Protein AF-A0A1W9QR27-F1 (afdb_monomer)

Sequence (46 aa):
MGQQKSWYAIYSKSRSEKRVFEELKSAGIESYLPLIKVLKQWSDRK

Solvent-accessible surface area (backbone atoms only — not comparable to full-atom values): 3488 Å² total; per-residue (Å²): 134,84,84,78,88,76,90,78,92,78,90,67,60,88,9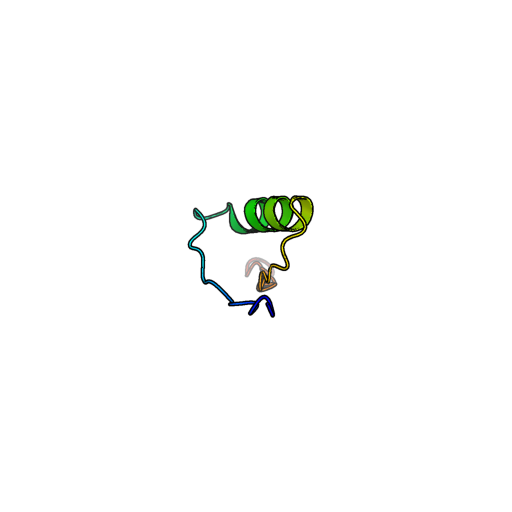3,37,57,67,58,53,52,51,52,36,50,73,71,72,43,95,78,86,80,90,77,80,85,73,83,83,75,71,90,85,72,131

Secondary structure (DSSP, 8-state):
----------PPPTT-HHHHHHHHHHTT--------------S---

Foldseek 3Di:
DDDDDDDDDDDDDPPCLVVVVVVCVVVVHDDDDPDDPDDPDDPPDD

Structure (mmCIF, N/CA/C/O backbone):
data_AF-A0A1W9QR27-F1
#
_entry.id   AF-A0A1W9QR27-F1
#
loop_
_atom_site.group_PDB
_atom_site.id
_atom_site.type_symbol
_atom_site.label_atom_id
_atom_site.label_alt_id
_atom_site.label_comp_id
_atom_site.label_asym_id
_atom_site.label_entity_id
_atom_site.label_seq_id
_atom_site.pdbx_PDB_ins_code
_atom_site.Cartn_x
_atom_site.Cartn_y
_atom_site.Cartn_z
_atom_site.occupancy
_atom_site.B_iso_or_equiv
_atom_site.auth_seq_id
_atom_site.auth_comp_id
_atom_site.auth_asym_id
_atom_site.auth_atom_id
_atom_site.pdbx_PDB_model_num
ATOM 1 N N . MET A 1 1 ? -12.562 -8.150 25.983 1.00 46.25 1 MET A N 1
ATOM 2 C CA . MET A 1 1 ? -12.741 -8.615 24.590 1.00 46.25 1 MET A CA 1
ATOM 3 C C . MET A 1 1 ? -11.475 -8.273 23.821 1.00 46.25 1 MET A C 1
ATOM 5 O O . MET A 1 1 ? -11.268 -7.108 23.510 1.00 46.25 1 MET A O 1
ATOM 9 N N . GLY A 1 2 ? -10.572 -9.239 23.637 1.00 59.25 2 GLY A N 1
ATOM 10 C CA . GLY A 1 2 ? -9.309 -9.002 22.934 1.00 59.25 2 GLY A CA 1
ATOM 11 C C . GLY A 1 2 ? -9.564 -8.845 21.439 1.00 59.25 2 GLY A C 1
ATOM 12 O O . GLY A 1 2 ? -10.111 -9.751 20.819 1.00 59.25 2 GLY A O 1
ATOM 13 N N . GLN A 1 3 ? -9.212 -7.696 20.868 1.00 67.56 3 GLN A N 1
ATOM 14 C CA . GLN A 1 3 ? -9.279 -7.501 19.422 1.00 67.56 3 GLN A CA 1
ATOM 15 C C . GLN A 1 3 ? -8.151 -8.302 18.771 1.00 67.56 3 GLN A C 1
ATOM 17 O O . GLN A 1 3 ? -6.972 -7.986 18.929 1.00 67.56 3 GLN A O 1
ATOM 22 N N . GLN A 1 4 ? -8.517 -9.369 18.065 1.00 77.31 4 GLN A N 1
ATOM 23 C CA . GLN A 1 4 ? -7.590 -10.169 17.276 1.00 77.31 4 GLN A CA 1
ATOM 24 C C . GLN A 1 4 ? -7.264 -9.405 15.988 1.00 77.31 4 GLN A C 1
ATOM 26 O O . GLN A 1 4 ? -8.098 -9.291 15.089 1.00 77.31 4 GLN A O 1
ATOM 31 N N . LYS A 1 5 ? -6.051 -8.850 15.904 1.00 75.75 5 LYS A N 1
ATOM 32 C CA . LYS A 1 5 ? -5.546 -8.260 14.660 1.00 75.75 5 LYS A CA 1
ATOM 33 C C . LYS A 1 5 ? -5.358 -9.384 13.637 1.00 75.75 5 LYS A C 1
ATOM 35 O O . LYS A 1 5 ? -4.521 -10.259 13.834 1.00 75.75 5 LYS A O 1
ATOM 40 N N . SER A 1 6 ? -6.147 -9.353 12.567 1.00 83.12 6 SER A N 1
ATOM 41 C CA . SER A 1 6 ? -6.026 -10.270 11.430 1.00 83.12 6 SER A CA 1
ATOM 42 C C . SER A 1 6 ? -5.425 -9.525 10.244 1.00 83.12 6 SER A C 1
ATOM 44 O O . SER A 1 6 ? -5.800 -8.384 9.976 1.00 83.12 6 SER A O 1
ATOM 46 N N . TRP A 1 7 ? -4.484 -10.160 9.548 1.00 85.44 7 TRP A N 1
ATOM 47 C CA . TRP A 1 7 ? -3.909 -9.620 8.319 1.00 85.44 7 TRP A CA 1
ATOM 48 C C . TRP A 1 7 ? -4.795 -9.977 7.128 1.00 85.44 7 TRP A C 1
ATOM 50 O O . TRP A 1 7 ? -5.227 -11.120 6.995 1.00 85.44 7 TRP A O 1
ATOM 60 N N . TYR A 1 8 ? -5.029 -9.004 6.249 1.00 83.88 8 TYR A N 1
ATOM 61 C CA . TYR A 1 8 ? -5.845 -9.169 5.049 1.00 83.88 8 TYR A CA 1
ATOM 62 C C . TYR A 1 8 ? -5.029 -8.819 3.805 1.00 83.88 8 TYR A C 1
ATOM 64 O O . TYR A 1 8 ? -4.326 -7.809 3.779 1.00 83.88 8 TYR A O 1
ATOM 72 N N . ALA A 1 9 ? -5.143 -9.644 2.763 1.00 84.94 9 ALA A N 1
ATOM 73 C CA . ALA A 1 9 ? -4.607 -9.329 1.446 1.00 84.94 9 ALA A CA 1
ATOM 74 C C . ALA A 1 9 ? -5.645 -8.522 0.658 1.00 84.94 9 ALA A C 1
ATOM 76 O O . ALA A 1 9 ? -6.794 -8.940 0.524 1.00 84.94 9 ALA A O 1
ATOM 77 N N . ILE A 1 10 ? -5.237 -7.369 0.131 1.00 82.06 10 ILE A N 1
ATOM 78 C CA . ILE A 1 10 ? -6.081 -6.498 -0.690 1.00 82.06 10 ILE A CA 1
ATOM 79 C C . ILE A 1 10 ? -5.491 -6.371 -2.089 1.00 82.06 10 ILE A C 1
ATOM 81 O O . ILE A 1 10 ? -4.290 -6.167 -2.262 1.00 82.06 10 ILE A O 1
ATOM 85 N N . TYR A 1 11 ? -6.353 -6.462 -3.096 1.00 81.81 11 TY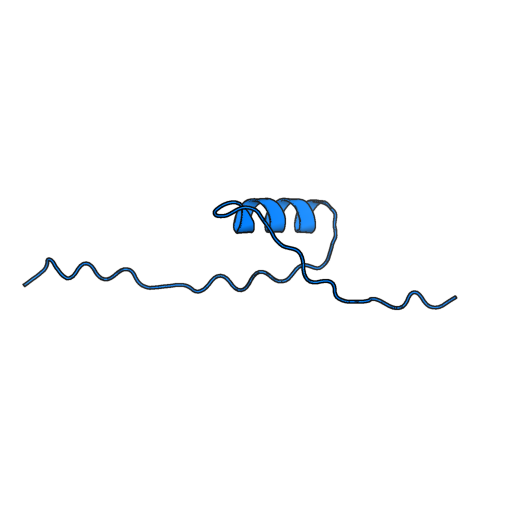R A N 1
ATOM 86 C CA . TYR A 1 11 ? -5.976 -6.192 -4.476 1.00 81.81 11 TYR A CA 1
ATOM 87 C C . TYR A 1 11 ? -6.165 -4.704 -4.761 1.00 81.81 11 TYR A C 1
ATOM 89 O O . TYR A 1 11 ? -7.277 -4.183 -4.704 1.00 81.81 11 TYR A O 1
ATOM 97 N N . SER A 1 12 ? -5.064 -4.017 -5.059 1.00 82.31 12 SER A N 1
ATOM 98 C CA . SER A 1 12 ? -5.087 -2.630 -5.522 1.00 82.31 12 SER A CA 1
ATOM 99 C C . SER A 1 12 ? -5.072 -2.576 -7.047 1.00 82.31 12 SER A C 1
ATOM 101 O O . SER A 1 12 ? -4.578 -3.482 -7.721 1.00 82.31 12 SER A O 1
ATOM 103 N N . LYS A 1 13 ? -5.604 -1.489 -7.606 1.00 81.50 13 LYS A N 1
ATOM 104 C CA . LYS A 1 13 ? -5.532 -1.219 -9.043 1.00 81.50 13 LYS A CA 1
ATOM 105 C C . LYS A 1 13 ? -4.066 -1.050 -9.461 1.00 81.50 13 LYS A C 1
ATOM 107 O O . LYS A 1 13 ? -3.279 -0.437 -8.737 1.00 81.50 13 LYS A O 1
ATOM 112 N N . SER A 1 14 ? -3.700 -1.557 -10.643 1.00 76.50 14 SER A N 1
ATOM 113 C CA . SER A 1 14 ? -2.340 -1.402 -11.177 1.00 76.50 14 SER A CA 1
ATOM 114 C C . SER A 1 14 ? -1.901 0.062 -11.128 1.00 76.50 14 SER A C 1
ATOM 116 O O . SER A 1 14 ? -2.657 0.940 -11.544 1.00 76.50 14 SER A O 1
ATOM 118 N N . ARG A 1 15 ? -0.671 0.315 -10.649 1.00 77.12 15 ARG A N 1
ATOM 119 C CA . ARG A 1 15 ? -0.058 1.655 -10.484 1.00 77.12 15 ARG A CA 1
ATOM 120 C C . ARG A 1 15 ? -0.605 2.493 -9.322 1.00 77.12 15 ARG A C 1
ATOM 122 O O . ARG A 1 15 ? -0.065 3.569 -9.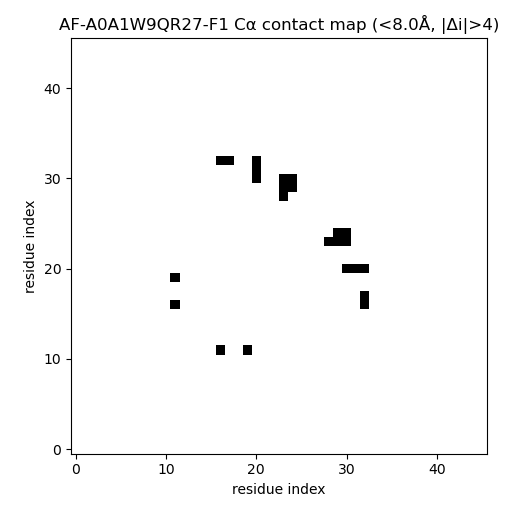069 1.00 77.12 15 ARG A O 1
ATOM 129 N N . SER A 1 16 ? -1.620 2.023 -8.599 1.00 83.75 16 SER A N 1
ATOM 130 C CA . SER A 1 16 ? -2.186 2.715 -7.431 1.00 83.75 16 SER A CA 1
ATOM 131 C C . SER A 1 16 ? -1.656 2.194 -6.095 1.00 83.75 16 SER A C 1
ATOM 133 O O . SER A 1 16 ? -2.035 2.713 -5.051 1.00 83.75 16 SER A O 1
ATOM 135 N N . GLU A 1 17 ? -0.750 1.217 -6.105 1.00 83.81 17 GLU A N 1
ATOM 136 C CA . GLU A 1 17 ? -0.151 0.606 -4.909 1.00 83.81 17 GLU A CA 1
ATOM 137 C C . GLU A 1 17 ? 0.413 1.639 -3.924 1.00 83.81 17 GLU A C 1
ATOM 139 O O . GLU A 1 17 ? 0.114 1.591 -2.733 1.00 83.81 17 GLU A O 1
ATOM 144 N N . LYS A 1 18 ? 1.167 2.626 -4.427 1.00 82.81 18 LYS A N 1
ATOM 145 C CA . LYS A 1 18 ? 1.757 3.683 -3.594 1.00 82.81 18 LYS A CA 1
ATOM 146 C C . LYS A 1 18 ? 0.690 4.577 -2.957 1.00 82.81 18 LYS A C 1
ATOM 148 O O . LYS A 1 18 ? 0.769 4.865 -1.771 1.00 82.81 18 LYS A O 1
ATOM 153 N N . ARG A 1 19 ? -0.323 4.970 -3.734 1.00 87.62 19 ARG A N 1
ATOM 154 C CA . ARG A 1 19 ? -1.409 5.839 -3.266 1.00 87.62 19 ARG A CA 1
ATOM 155 C C . ARG A 1 19 ? -2.255 5.145 -2.199 1.00 87.62 19 ARG A C 1
ATOM 157 O O . ARG A 1 19 ? -2.522 5.739 -1.166 1.00 87.62 19 ARG A O 1
ATOM 164 N N . VAL A 1 20 ? -2.590 3.871 -2.412 1.00 87.31 20 VAL A N 1
ATOM 165 C CA . VAL A 1 20 ? -3.316 3.060 -1.423 1.00 87.31 20 VAL A CA 1
ATOM 166 C C . VAL A 1 20 ? -2.508 2.914 -0.137 1.00 87.31 20 VAL A C 1
ATOM 168 O O . VAL A 1 20 ? -3.066 3.053 0.943 1.00 87.31 20 VAL A O 1
ATOM 171 N N . PHE A 1 21 ? -1.195 2.695 -0.228 1.00 87.12 21 PHE A N 1
ATOM 172 C CA . PHE A 1 21 ? -0.333 2.650 0.954 1.00 87.12 21 PHE A CA 1
ATOM 173 C C . PHE A 1 21 ? -0.322 3.977 1.728 1.00 87.12 21 PHE A C 1
ATOM 175 O O . PHE A 1 21 ? -0.389 3.972 2.955 1.00 87.12 21 PHE A O 1
ATOM 182 N N . GLU A 1 22 ? -0.285 5.116 1.033 1.00 88.19 22 GLU A N 1
ATOM 183 C CA . GLU A 1 22 ? -0.373 6.438 1.665 1.00 88.19 22 GLU A CA 1
ATOM 184 C C . GLU A 1 22 ? -1.744 6.686 2.313 1.00 88.19 22 GLU A C 1
ATOM 186 O O . GLU A 1 22 ? -1.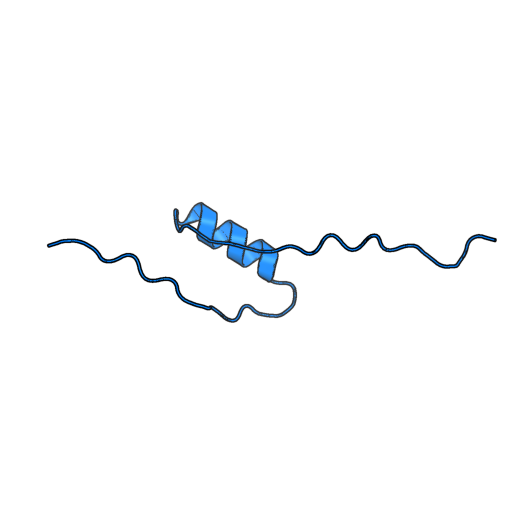795 7.162 3.446 1.00 88.19 22 GLU A O 1
ATOM 191 N N . GLU A 1 23 ? -2.842 6.303 1.656 1.00 89.69 23 GLU A N 1
ATOM 192 C CA . GLU A 1 23 ? -4.198 6.401 2.217 1.00 89.69 23 GLU A CA 1
ATOM 193 C C . GLU A 1 23 ? -4.373 5.501 3.449 1.00 89.69 23 GLU A C 1
ATOM 195 O O . GLU A 1 23 ? -4.862 5.965 4.478 1.00 89.69 23 GLU A O 1
ATOM 200 N N . LEU A 1 24 ? -3.900 4.250 3.398 1.00 88.25 24 LEU A N 1
ATOM 201 C CA . LEU A 1 24 ? -3.920 3.326 4.539 1.00 88.25 24 LEU A CA 1
ATOM 202 C C . LEU A 1 24 ? -3.102 3.866 5.711 1.00 88.25 24 LEU A C 1
ATOM 204 O O . LEU A 1 24 ? -3.555 3.835 6.855 1.00 88.25 24 LEU A O 1
ATOM 208 N N . LYS A 1 25 ? -1.922 4.421 5.425 1.00 88.38 25 LYS A N 1
ATOM 209 C CA . LYS A 1 25 ? -1.074 5.048 6.439 1.00 88.38 25 LYS A CA 1
ATOM 210 C C . LYS A 1 25 ? -1.739 6.290 7.039 1.00 88.38 25 LYS A C 1
ATOM 212 O O . LYS A 1 25 ? -1.679 6.477 8.251 1.00 88.38 25 LYS A O 1
ATOM 217 N N . SER A 1 26 ? -2.401 7.106 6.217 1.00 90.69 26 SER A N 1
ATOM 218 C CA . SER A 1 26 ? -3.161 8.281 6.665 1.00 90.69 26 SER A CA 1
ATOM 219 C C . SER A 1 26 ? -4.392 7.904 7.492 1.00 90.69 26 SER A C 1
ATOM 221 O O . SER A 1 26 ? -4.773 8.650 8.388 1.00 90.69 26 SER A O 1
ATOM 223 N N . ALA A 1 27 ? -4.998 6.749 7.220 1.00 89.56 27 ALA A N 1
ATOM 224 C CA . ALA A 1 27 ? -6.093 6.185 8.003 1.00 89.56 27 ALA A CA 1
ATOM 225 C C . ALA A 1 27 ? -5.626 5.524 9.319 1.00 89.56 27 ALA A C 1
ATOM 227 O O . ALA A 1 27 ? -6.457 5.029 10.077 1.00 89.56 27 ALA A O 1
ATOM 228 N N . GLY A 1 28 ? -4.316 5.494 9.600 1.00 89.31 28 GLY A N 1
ATOM 229 C CA . GLY A 1 28 ? -3.752 4.854 10.793 1.00 89.31 28 GLY A CA 1
ATOM 230 C C . GLY A 1 28 ? -3.725 3.323 10.729 1.00 89.31 28 GLY A C 1
ATOM 231 O O . GLY A 1 28 ? -3.570 2.672 11.760 1.00 89.31 28 GLY A O 1
ATOM 232 N N . ILE A 1 29 ? -3.878 2.739 9.537 1.00 86.44 29 ILE A N 1
ATOM 233 C CA . ILE A 1 29 ? -3.852 1.290 9.327 1.00 86.44 29 ILE A CA 1
ATOM 234 C C . ILE A 1 29 ? -2.407 0.843 9.079 1.00 86.44 29 ILE A C 1
ATOM 236 O O . ILE A 1 29 ? -1.723 1.338 8.178 1.00 86.44 29 ILE A O 1
ATOM 240 N N . GLU A 1 30 ? -1.950 -0.139 9.858 1.00 82.25 30 GLU A N 1
ATOM 241 C CA . GLU A 1 30 ? -0.681 -0.829 9.619 1.00 82.25 30 GLU A CA 1
ATOM 242 C C . GLU A 1 30 ? -0.759 -1.588 8.286 1.00 82.25 30 GLU A C 1
ATOM 244 O O . GLU A 1 30 ? -1.465 -2.586 8.156 1.00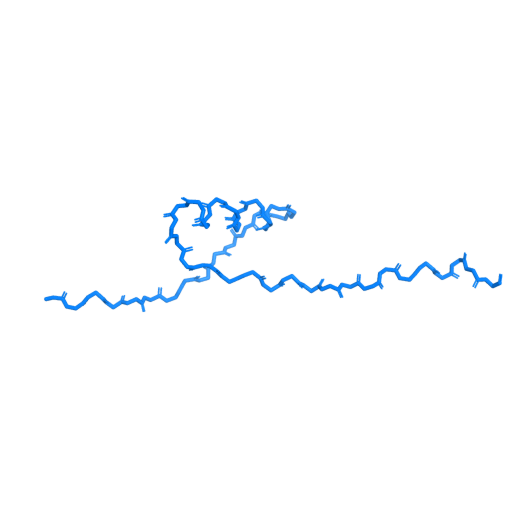 82.25 30 GLU A O 1
ATOM 249 N N . SER A 1 31 ? -0.048 -1.089 7.275 1.00 83.06 31 SER A N 1
ATOM 250 C CA . SER A 1 31 ? 0.024 -1.686 5.941 1.00 83.06 31 SER A CA 1
ATOM 251 C C . SER A 1 31 ? 1.476 -1.969 5.560 1.00 83.06 31 SER A C 1
ATOM 253 O O . SER A 1 31 ? 2.395 -1.275 5.996 1.00 83.06 31 SER A O 1
ATOM 255 N N . TYR A 1 32 ? 1.692 -3.012 4.758 1.00 80.50 32 TYR A N 1
ATOM 256 C CA . TYR A 1 32 ? 3.010 -3.427 4.282 1.00 80.50 32 TYR A CA 1
ATOM 257 C C . TYR A 1 32 ? 3.019 -3.427 2.753 1.00 80.50 32 TYR A C 1
ATOM 259 O O . TYR A 1 32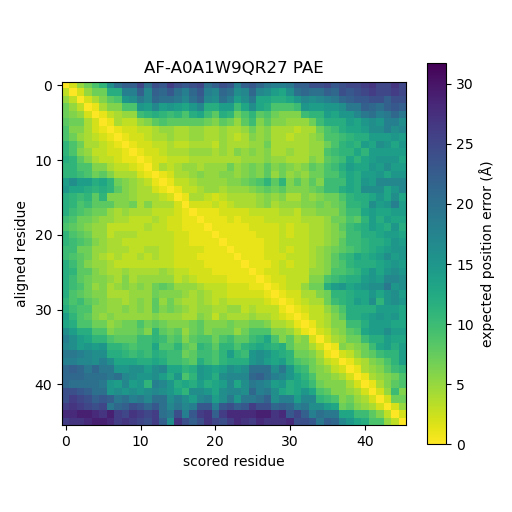 ? 2.320 -4.223 2.130 1.00 80.50 32 TYR A O 1
ATOM 267 N N . LEU A 1 33 ? 3.798 -2.524 2.148 1.00 78.00 33 LEU A N 1
ATOM 268 C CA . LEU A 1 33 ? 3.967 -2.447 0.697 1.00 78.00 33 LEU A CA 1
ATOM 269 C C . LEU A 1 33 ? 5.414 -2.802 0.316 1.00 78.00 33 LEU A C 1
ATOM 271 O O . LEU A 1 33 ? 6.297 -1.943 0.421 1.00 78.00 33 LEU A O 1
ATOM 275 N N . PRO A 1 34 ? 5.685 -4.037 -0.146 1.00 72.88 34 PRO A N 1
ATOM 276 C CA . PRO A 1 34 ? 7.006 -4.423 -0.626 1.00 72.88 34 PRO A CA 1
ATOM 277 C C . PRO A 1 34 ? 7.272 -3.800 -2.006 1.00 72.88 34 PRO A C 1
ATOM 279 O O . PRO A 1 34 ? 7.052 -4.410 -3.048 1.00 72.88 34 PRO A O 1
ATOM 282 N N . LEU A 1 35 ? 7.754 -2.555 -2.026 1.00 68.31 35 LEU A N 1
ATOM 283 C CA . LEU A 1 35 ? 8.244 -1.914 -3.248 1.00 68.31 35 LEU A CA 1
ATOM 284 C C . LEU A 1 35 ? 9.579 -2.553 -3.650 1.00 68.31 35 LEU A C 1
ATOM 286 O O . LEU A 1 35 ? 10.621 -2.266 -3.056 1.00 68.31 35 LEU A O 1
ATOM 290 N N . ILE A 1 36 ? 9.564 -3.399 -4.679 1.00 70.38 36 ILE A N 1
ATOM 291 C CA . ILE A 1 36 ? 10.792 -3.934 -5.273 1.00 70.38 36 ILE A CA 1
ATOM 292 C C . ILE A 1 36 ? 11.511 -2.779 -5.981 1.00 70.38 36 ILE A C 1
ATOM 294 O O . ILE A 1 36 ? 11.067 -2.284 -7.019 1.00 70.38 36 ILE A O 1
ATOM 298 N N . LYS A 1 37 ? 12.635 -2.327 -5.418 1.00 63.25 37 LYS A N 1
ATOM 299 C CA . LYS A 1 37 ? 13.511 -1.341 -6.062 1.00 63.25 37 LYS A CA 1
ATOM 300 C C . LYS A 1 37 ? 14.276 -2.024 -7.197 1.00 63.25 37 LYS A C 1
ATOM 302 O O . LYS A 1 37 ? 15.342 -2.585 -6.975 1.00 63.25 37 LYS A O 1
ATOM 307 N N . VAL A 1 38 ? 13.736 -1.985 -8.412 1.00 69.19 38 VAL A N 1
ATOM 308 C CA . VAL A 1 38 ? 14.458 -2.443 -9.607 1.00 69.19 38 VAL A CA 1
ATOM 309 C C . VAL A 1 38 ? 15.327 -1.298 -10.127 1.00 69.19 38 VAL A C 1
ATOM 311 O O . VAL A 1 38 ? 14.816 -0.242 -10.503 1.00 69.19 38 VAL A O 1
ATOM 314 N N . LEU A 1 39 ? 16.646 -1.500 -10.158 1.00 71.88 39 LEU A N 1
ATOM 315 C CA . LEU A 1 39 ? 17.572 -0.622 -10.874 1.00 71.88 39 LEU A CA 1
ATOM 316 C C . LEU A 1 39 ? 17.318 -0.788 -12.373 1.00 71.88 39 LEU A C 1
ATOM 318 O O . LEU A 1 39 ? 17.668 -1.802 -12.972 1.00 71.88 39 LEU A O 1
ATOM 322 N N . LYS A 1 40 ? 16.668 0.204 -12.984 1.00 65.06 40 LYS A N 1
ATOM 323 C CA . LYS A 1 40 ? 16.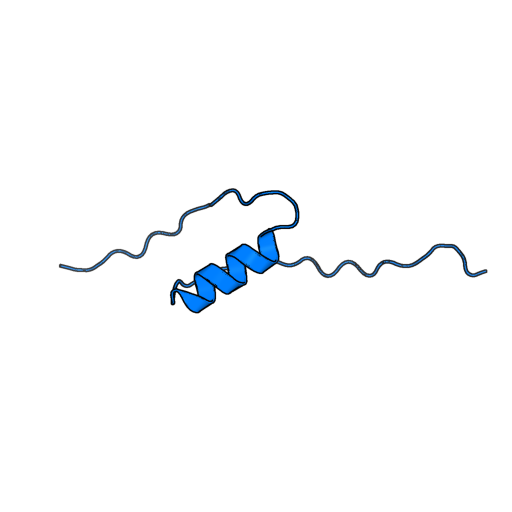444 0.232 -14.429 1.00 65.06 40 LYS A CA 1
ATOM 324 C C . LYS A 1 40 ? 17.747 0.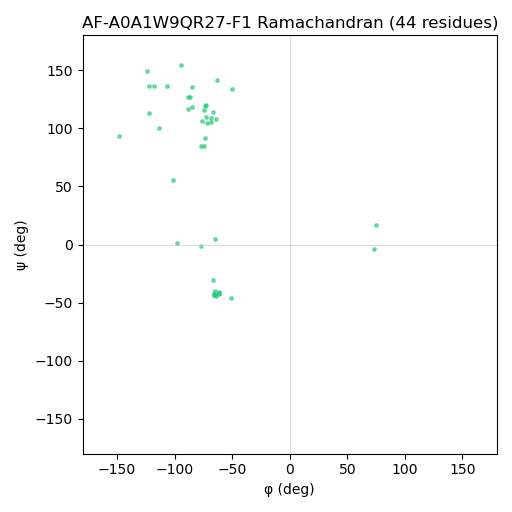642 -15.118 1.00 65.06 40 LYS A C 1
ATOM 326 O O . LYS A 1 40 ? 17.974 1.821 -15.378 1.00 65.06 40 LYS A O 1
ATOM 331 N N . GLN A 1 41 ? 18.624 -0.331 -15.353 1.00 67.38 41 GLN A N 1
ATOM 332 C CA . GLN A 1 41 ? 19.821 -0.147 -16.167 1.00 67.38 41 GLN A CA 1
ATOM 333 C C . GLN A 1 41 ? 19.397 -0.089 -17.635 1.00 67.38 41 GLN A C 1
ATOM 335 O O . GLN A 1 41 ? 18.854 -1.049 -18.176 1.00 67.38 41 GLN A O 1
ATOM 340 N N . TRP A 1 42 ? 19.604 1.059 -18.273 1.00 69.00 42 TRP A N 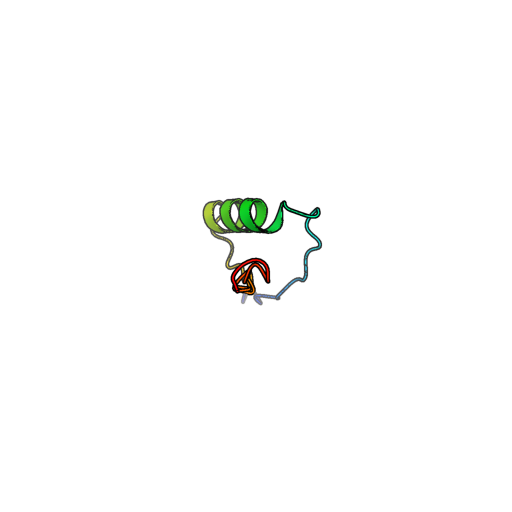1
ATOM 341 C CA . TRP A 1 42 ? 19.441 1.176 -19.716 1.00 69.00 42 TRP A CA 1
ATOM 342 C C . TRP A 1 42 ? 20.633 0.477 -20.370 1.00 69.00 42 TRP A C 1
ATOM 344 O O . TRP A 1 42 ? 21.772 0.882 -20.150 1.00 69.00 42 TRP A O 1
ATOM 354 N N . SER A 1 43 ? 20.376 -0.564 -21.167 1.00 64.81 43 SER A N 1
ATOM 355 C CA . SER A 1 43 ? 21.393 -1.275 -21.964 1.00 64.81 43 SER A CA 1
ATOM 356 C C . SER A 1 43 ? 22.030 -0.415 -23.063 1.00 64.81 43 SER A C 1
ATOM 358 O O . SER A 1 43 ? 22.819 -0.922 -23.850 1.00 64.81 43 SER A O 1
ATOM 360 N N . ASP A 1 44 ? 21.695 0.872 -23.128 1.00 69.19 44 ASP A N 1
ATOM 361 C CA . ASP A 1 44 ? 22.156 1.808 -24.145 1.00 69.19 44 ASP A CA 1
ATOM 362 C C . ASP A 1 44 ? 23.281 2.702 -23.612 1.00 69.19 44 ASP A C 1
ATOM 364 O O . ASP A 1 44 ? 23.154 3.920 -23.591 1.00 69.19 44 ASP A O 1
ATOM 368 N N . ARG A 1 45 ? 24.363 2.096 -23.103 1.00 61.28 45 ARG A N 1
ATOM 369 C CA . ARG A 1 45 ? 25.684 2.741 -22.979 1.00 61.28 45 ARG A CA 1
ATOM 370 C C . ARG A 1 45 ? 26.779 1.688 -23.140 1.00 61.28 45 ARG A C 1
ATOM 372 O O . ARG A 1 45 ? 27.137 1.012 -22.177 1.00 61.28 45 ARG A O 1
ATOM 379 N N . LYS A 1 46 ? 27.260 1.543 -24.374 1.00 55.97 46 LYS A N 1
ATOM 380 C CA . LYS A 1 46 ? 28.617 1.075 -24.667 1.00 55.97 46 LYS A CA 1
ATOM 381 C C . LYS A 1 46 ? 29.534 2.291 -24.741 1.00 55.97 46 LYS A C 1
ATOM 383 O O . LYS A 1 46 ? 29.035 3.348 -25.186 1.00 55.97 46 LYS A O 1
#

Mean predicted aligned error: 9.42 Å

pLDDT: mean 77.39, std 10.35, range [46.25, 90.69]

Radius of gyration: 16.62 Å; Cα contacts (8 Å, |Δi|>4): 12; chains: 1; bounding box: 41×19×49 Å